Protein AF-R4Z439-F1 (afdb_monomer)

Mean predicted aligned error: 17.17 Å

InterPro domains:
  IPR032466 Metal-dependent hydrolase [SSF51556] (6-107)

Nearest PDB structures (foldseek):
  2vhl-as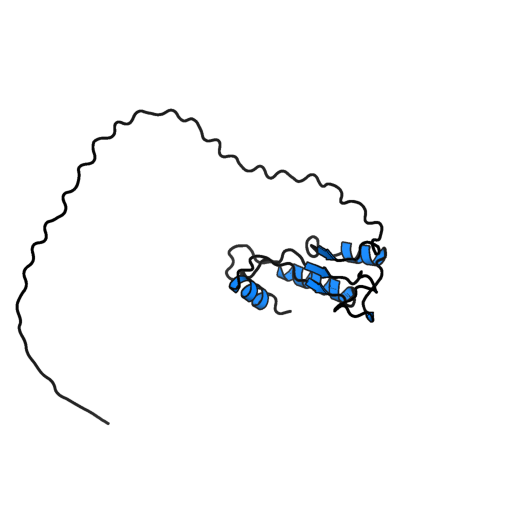sembly2_B  TM=8.554E-01  e=1.183E-04  Bacillus subtilis
  6jku-assembly1_D  TM=8.836E-01  e=4.551E-04  Pasteurella multocida

Foldseek 3Di:
DPPLVVLQVCVVVVQQADAAEDEFDALVVVLVVLQVLVVVQDDDPPPPSRGHHHQAHEYHDLQEDPVPQVPHDPVRRDQDDPVNVVSVVPHDVRSHDYYHHDPVSDDPDDPPDCPPPPPPPPPPPPPDPDDDDDDDDDDDDDDDDDDDDDDDDDDDDDDDDDDDDDD

Secondary structure (DSSP, 8-state):
--HHHHHHHHHHTT--EE--EEESS-HHHHHHHHHHHHHT----TT-TT---EE--EEEE-SS--GGG-TTS-GGG-----HHHHHHHHTSPTTTEEEEE--TTS---PPPPP----------------PPPPP--------PPPPPP-------------------

Sequence (167 aa):
MAWAPWRRWLAANGVTSVAPTFITGPLDKMLAQVEDAHRHAGASPGSAQAGARLLGAHLEGPFISPDRLGAHRAQWRRDPDSKHLVALAGVTPGALGIVTLAPRQRPAWPPPTRTRRARHRRGGRRRGEQGRPDREHPPVRRRRRPRAGGRHPHRGDGGGRTDQRRV

Solvent-accessible surface area (backbone atoms only — not comparable to full-atom values): 10982 Å² total; per-residue (Å²): 130,71,57,67,65,52,24,35,53,38,34,77,71,71,34,66,61,45,54,61,74,45,65,36,41,58,64,72,58,52,53,53,50,26,51,53,51,38,72,66,39,79,67,64,90,87,44,97,81,66,28,29,41,56,65,20,22,25,33,44,36,31,26,50,46,84,95,65,43,84,91,44,49,71,92,34,46,40,80,60,49,72,66,56,50,51,58,66,67,66,52,63,91,63,14,69,64,47,75,48,55,33,81,89,53,57,62,94,70,77,77,79,77,81,73,73,74,76,75,78,76,74,82,73,77,77,79,74,90,70,80,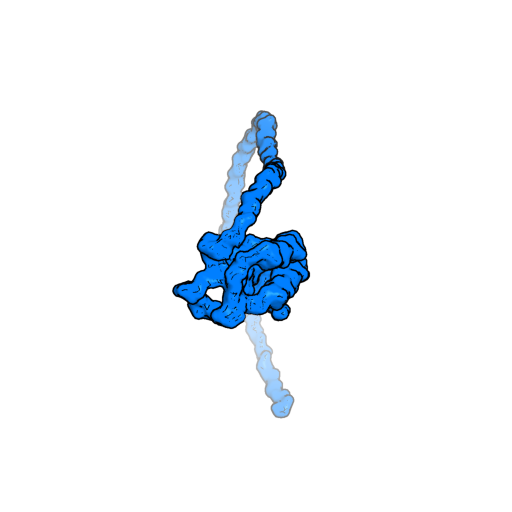85,75,92,72,87,76,81,79,84,78,80,80,78,79,83,80,91,79,88,80,85,89,83,91,86,83,87,82,83,83,88,84,84,81,80,132

Radius of gyration: 33.84 Å; Cα contacts (8 Å, |Δi|>4): 173; chains: 1; bounding box: 62×66×96 Å

Organism: NCBI:txid1229780

Structure (mmCIF, N/CA/C/O backbone):
data_AF-R4Z439-F1
#
_entry.id   AF-R4Z439-F1
#
loop_
_atom_site.group_PDB
_atom_site.id
_atom_site.type_symbol
_atom_site.label_atom_id
_atom_site.label_alt_id
_atom_site.label_comp_id
_atom_site.label_asym_id
_atom_site.label_entity_id
_atom_site.label_seq_id
_atom_site.pdbx_PDB_ins_code
_atom_site.Cartn_x
_atom_site.Cartn_y
_atom_site.Cartn_z
_atom_site.occupancy
_atom_site.B_iso_or_equiv
_atom_site.auth_seq_id
_atom_site.auth_comp_id
_atom_site.auth_asym_id
_atom_site.auth_atom_id
_atom_site.pdbx_PDB_model_num
ATOM 1 N N . MET A 1 1 ? 2.182 -12.628 -9.360 1.00 70.56 1 MET A N 1
ATOM 2 C CA . MET A 1 1 ? 1.699 -11.764 -10.469 1.00 70.56 1 MET A CA 1
ATOM 3 C C . MET A 1 1 ? 2.738 -11.770 -11.589 1.00 70.56 1 MET A C 1
ATOM 5 O O . MET A 1 1 ? 3.910 -11.947 -11.287 1.00 70.56 1 MET A O 1
ATOM 9 N N . ALA A 1 2 ? 2.365 -11.582 -12.860 1.00 87.94 2 ALA A N 1
ATOM 10 C CA . ALA A 1 2 ? 3.335 -11.498 -13.962 1.00 87.94 2 ALA A CA 1
ATOM 11 C C . ALA A 1 2 ? 3.953 -10.084 -14.064 1.00 87.94 2 ALA A C 1
ATOM 13 O O . ALA A 1 2 ? 3.594 -9.288 -14.933 1.00 87.94 2 ALA A O 1
ATOM 14 N N . TRP A 1 3 ? 4.878 -9.760 -13.153 1.00 90.69 3 TRP A N 1
ATOM 15 C CA . TRP A 1 3 ? 5.439 -8.409 -13.003 1.00 90.69 3 TRP A CA 1
ATOM 16 C C . TRP A 1 3 ? 6.122 -7.863 -14.259 1.00 90.69 3 TRP A C 1
ATOM 18 O O . TRP A 1 3 ? 5.861 -6.728 -14.649 1.00 90.69 3 TRP A O 1
ATOM 28 N N . ALA A 1 4 ? 6.992 -8.644 -14.906 1.00 89.38 4 ALA A N 1
ATOM 29 C CA . ALA A 1 4 ? 7.777 -8.145 -16.036 1.00 89.38 4 ALA A CA 1
ATOM 30 C C . ALA A 1 4 ? 6.921 -7.828 -17.288 1.00 89.38 4 ALA A C 1
ATOM 32 O O . ALA A 1 4 ? 7.093 -6.737 -17.835 1.00 89.38 4 ALA A O 1
ATOM 33 N N . PRO A 1 5 ? 5.966 -8.681 -17.727 1.00 91.62 5 PRO A N 1
ATOM 34 C CA . PRO A 1 5 ? 5.013 -8.315 -18.779 1.00 91.62 5 PRO A CA 1
ATOM 35 C C . PRO A 1 5 ? 4.187 -7.064 -18.449 1.00 91.62 5 PRO A C 1
ATOM 37 O O . PRO A 1 5 ? 4.125 -6.153 -19.271 1.00 91.62 5 PRO A O 1
ATOM 40 N N . TRP A 1 6 ? 3.625 -6.972 -17.237 1.00 93.81 6 TRP A N 1
ATOM 41 C CA . TRP A 1 6 ? 2.814 -5.822 -16.813 1.00 93.81 6 TRP A CA 1
ATOM 42 C C . TRP A 1 6 ? 3.617 -4.512 -16.798 1.00 93.81 6 TRP A C 1
ATOM 44 O O . TRP A 1 6 ? 3.185 -3.508 -17.363 1.00 93.81 6 TRP A O 1
ATOM 54 N N . ARG A 1 7 ? 4.837 -4.529 -16.243 1.00 93.00 7 ARG A N 1
ATOM 55 C CA . ARG A 1 7 ? 5.748 -3.371 -16.247 1.00 93.00 7 ARG A CA 1
ATOM 56 C C . ARG A 1 7 ? 6.128 -2.939 -17.667 1.00 93.00 7 ARG A C 1
ATOM 58 O O . ARG A 1 7 ? 6.223 -1.739 -17.920 1.00 93.00 7 ARG A O 1
ATOM 65 N N . ARG A 1 8 ? 6.351 -3.877 -18.598 1.00 91.75 8 ARG A N 1
ATOM 66 C CA . ARG A 1 8 ? 6.621 -3.549 -20.012 1.00 91.75 8 ARG A CA 1
ATOM 67 C C . ARG A 1 8 ? 5.403 -2.937 -20.700 1.00 91.75 8 ARG A C 1
ATOM 69 O O . ARG A 1 8 ? 5.562 -1.941 -21.394 1.00 91.75 8 ARG A O 1
ATOM 76 N N . TRP A 1 9 ? 4.207 -3.478 -20.467 1.00 94.50 9 TRP A N 1
ATOM 77 C CA . TRP A 1 9 ? 2.962 -2.913 -20.996 1.00 94.50 9 TRP A CA 1
ATOM 78 C C . TRP A 1 9 ? 2.739 -1.476 -20.504 1.00 94.50 9 TRP A C 1
ATOM 80 O O . TRP A 1 9 ? 2.465 -0.593 -21.312 1.00 94.50 9 TRP A O 1
ATOM 90 N N . LEU A 1 10 ? 2.957 -1.207 -19.213 1.00 94.81 10 LEU A N 1
ATOM 91 C CA . LEU A 1 10 ? 2.903 0.150 -18.659 1.00 94.81 10 LEU A CA 1
ATOM 92 C C . LEU A 1 10 ? 3.874 1.109 -19.368 1.00 94.81 10 LEU A C 1
ATOM 94 O O . LEU A 1 10 ? 3.463 2.182 -19.804 1.00 94.81 10 LEU A O 1
ATOM 98 N N . ALA A 1 11 ? 5.137 0.707 -19.542 1.00 93.44 11 ALA A N 1
ATOM 99 C CA . ALA A 1 11 ? 6.136 1.526 -20.234 1.00 93.44 11 ALA A CA 1
ATOM 100 C C . ALA A 1 11 ? 5.779 1.780 -21.710 1.00 93.44 11 ALA A C 1
ATOM 102 O O . ALA A 1 11 ? 5.940 2.900 -22.189 1.00 93.44 11 ALA A O 1
ATOM 103 N N . ALA A 1 12 ? 5.237 0.776 -22.410 1.00 94.06 12 ALA A N 1
ATOM 104 C CA . ALA A 1 12 ? 4.752 0.914 -23.785 1.00 94.06 12 ALA A CA 1
ATOM 105 C C . ALA A 1 12 ? 3.570 1.898 -23.916 1.00 94.06 12 ALA A C 1
ATOM 107 O O . ALA A 1 12 ? 3.370 2.467 -24.983 1.00 94.06 12 ALA A O 1
ATOM 108 N N . ASN A 1 13 ? 2.834 2.143 -22.827 1.00 96.25 13 ASN A N 1
ATOM 109 C CA . ASN A 1 13 ? 1.759 3.136 -22.733 1.00 96.25 13 ASN A CA 1
ATOM 110 C C . ASN A 1 13 ? 2.218 4.445 -22.045 1.00 96.25 13 ASN A C 1
ATOM 112 O O . ASN A 1 13 ? 1.406 5.190 -21.503 1.00 96.25 13 ASN A O 1
ATOM 116 N N . GLY A 1 14 ? 3.527 4.731 -22.025 1.00 94.31 14 GLY A N 1
ATOM 117 C CA . GLY A 1 14 ? 4.093 5.986 -21.510 1.00 94.31 14 GLY A CA 1
ATOM 118 C C . GLY A 1 14 ? 4.239 6.082 -19.985 1.00 94.31 14 GLY A C 1
ATOM 119 O O . GLY A 1 14 ? 4.765 7.077 -19.481 1.00 94.31 14 GLY A O 1
ATOM 120 N N . VAL A 1 15 ? 3.840 5.059 -19.222 1.00 94.94 15 VAL A N 1
ATOM 121 C CA . VAL A 1 15 ? 3.980 5.049 -17.758 1.00 94.94 15 VAL A CA 1
ATOM 122 C C . VAL A 1 15 ? 5.422 4.708 -17.378 1.00 94.94 15 VAL A C 1
ATOM 124 O O . VAL A 1 15 ? 5.854 3.558 -17.426 1.00 94.94 15 VAL A O 1
ATOM 127 N N . THR A 1 16 ? 6.185 5.719 -16.965 1.00 92.00 16 THR A N 1
ATOM 128 C CA . THR A 1 16 ? 7.606 5.562 -16.603 1.00 92.00 16 THR A CA 1
ATOM 129 C C . THR A 1 16 ? 7.817 4.962 -15.209 1.00 92.00 16 THR A C 1
ATOM 131 O O . THR A 1 16 ? 8.843 4.329 -14.947 1.00 92.00 16 THR A O 1
ATOM 134 N N . SER A 1 17 ? 6.866 5.164 -14.293 1.00 93.00 17 SER A N 1
ATOM 135 C CA . SER A 1 17 ? 6.905 4.696 -12.903 1.00 93.00 17 SER A CA 1
ATOM 136 C C . SER A 1 17 ? 5.492 4.438 -12.375 1.00 93.00 17 SER A C 1
ATOM 138 O O . SER A 1 17 ? 4.558 5.129 -12.768 1.00 93.00 17 SER A O 1
ATOM 140 N N . VAL A 1 18 ? 5.340 3.472 -11.470 1.00 95.19 18 VAL A N 1
ATOM 141 C CA . VAL A 1 18 ? 4.058 3.068 -10.879 1.00 95.19 18 VAL A CA 1
ATOM 142 C C . VAL A 1 18 ? 4.237 2.653 -9.415 1.00 95.19 18 VAL A C 1
ATOM 144 O O . VAL A 1 18 ? 5.266 2.086 -9.042 1.00 95.19 18 VAL A O 1
ATOM 147 N N . ALA A 1 19 ? 3.218 2.899 -8.594 1.00 96.94 19 ALA A N 1
ATOM 148 C CA . ALA A 1 19 ? 3.044 2.237 -7.305 1.00 96.94 19 ALA A CA 1
ATOM 149 C C . ALA A 1 19 ? 1.902 1.211 -7.449 1.00 96.94 19 ALA A C 1
ATOM 151 O O . ALA A 1 19 ? 0.749 1.627 -7.594 1.00 96.94 19 ALA A O 1
ATOM 152 N N . PRO A 1 20 ? 2.176 -0.111 -7.500 1.00 97.12 20 PRO A N 1
ATOM 153 C CA . PRO A 1 20 ? 1.113 -1.110 -7.592 1.00 97.12 20 PRO A CA 1
ATOM 154 C C . PRO A 1 20 ? 0.190 -0.980 -6.379 1.00 97.12 20 PRO A C 1
ATOM 156 O O . PRO A 1 20 ? 0.663 -0.953 -5.243 1.00 97.12 20 PRO A O 1
ATOM 159 N N . THR A 1 21 ? -1.112 -0.853 -6.634 1.00 97.69 21 THR A N 1
ATOM 160 C CA . THR A 1 21 ? -2.125 -0.653 -5.592 1.00 97.69 21 THR A CA 1
ATOM 161 C C . THR A 1 21 ? -2.783 -1.980 -5.239 1.00 97.69 21 THR A C 1
ATOM 163 O O . THR A 1 21 ? -3.298 -2.668 -6.122 1.00 97.69 21 THR A O 1
ATOM 166 N N . PHE A 1 22 ? -2.787 -2.325 -3.953 1.00 97.44 22 PHE A N 1
ATOM 167 C CA . PHE A 1 22 ? -3.500 -3.477 -3.412 1.00 97.44 22 PHE A CA 1
ATOM 168 C C . PHE A 1 22 ? -4.660 -2.988 -2.545 1.00 97.44 22 PHE A C 1
ATOM 170 O O . PHE A 1 22 ? -4.457 -2.319 -1.531 1.00 97.44 22 PHE A O 1
ATOM 177 N N . ILE A 1 23 ? -5.880 -3.306 -2.973 1.00 97.00 23 ILE A N 1
ATOM 178 C CA . ILE A 1 23 ? -7.112 -2.929 -2.275 1.00 97.00 23 ILE A CA 1
ATOM 179 C C . ILE A 1 23 ? -7.411 -3.875 -1.102 1.00 97.00 23 ILE A C 1
ATOM 181 O O . ILE A 1 23 ? -6.958 -5.018 -1.084 1.00 97.00 23 ILE A O 1
ATOM 185 N N . THR A 1 24 ? -8.225 -3.397 -0.156 1.00 97.12 24 THR A N 1
ATOM 186 C CA . THR A 1 24 ? -8.749 -4.126 1.017 1.00 97.12 24 THR A CA 1
ATOM 187 C C . THR A 1 24 ? -8.971 -5.633 0.800 1.00 97.12 24 THR A C 1
ATOM 189 O O . THR A 1 24 ? -9.871 -6.060 0.071 1.00 97.12 24 THR A O 1
ATOM 192 N N . GLY A 1 25 ? -8.191 -6.429 1.532 1.00 96.62 25 GLY A N 1
ATOM 193 C CA . GLY A 1 25 ? -8.257 -7.884 1.644 1.00 96.62 25 GLY A CA 1
ATOM 194 C C . GLY A 1 25 ? -7.677 -8.342 2.993 1.00 96.62 25 GLY A C 1
ATOM 195 O O . GLY A 1 25 ? -7.466 -7.509 3.878 1.00 96.62 25 GLY A O 1
ATOM 196 N N . PRO A 1 26 ? -7.405 -9.644 3.186 1.00 96.56 26 PRO A N 1
ATOM 197 C CA . PRO A 1 26 ? -6.666 -10.127 4.352 1.00 96.56 26 PRO A CA 1
ATOM 198 C C . PRO A 1 26 ? -5.293 -9.444 4.452 1.00 96.56 26 PRO A C 1
ATOM 200 O O . PRO A 1 26 ? -4.538 -9.422 3.476 1.00 96.56 26 PRO A O 1
ATOM 203 N N . LEU A 1 27 ? -4.974 -8.861 5.613 1.00 94.81 27 LEU A N 1
ATOM 204 C CA . LEU A 1 27 ? -3.789 -8.008 5.768 1.00 94.81 27 LEU A CA 1
ATOM 205 C C . LEU A 1 27 ? -2.480 -8.767 5.503 1.00 94.81 27 LEU A C 1
ATOM 207 O O . LEU A 1 27 ? -1.584 -8.224 4.868 1.00 94.81 27 LEU A O 1
ATOM 211 N N . ASP A 1 28 ? -2.385 -10.032 5.914 1.00 96.19 28 ASP A N 1
ATOM 212 C CA . ASP A 1 28 ? -1.242 -10.910 5.630 1.00 96.19 28 ASP A CA 1
ATOM 213 C C . ASP A 1 28 ? -0.978 -11.041 4.119 1.00 96.19 28 ASP A C 1
ATOM 215 O O . ASP A 1 28 ? 0.166 -10.972 3.669 1.00 96.19 28 ASP A O 1
ATOM 219 N N . LYS A 1 29 ? -2.045 -11.163 3.318 1.00 97.31 29 LYS A N 1
ATOM 220 C CA . LYS A 1 29 ? -1.962 -11.243 1.857 1.00 97.31 29 LYS A CA 1
ATOM 221 C C . LYS A 1 29 ? -1.574 -9.901 1.244 1.00 97.31 29 LYS A C 1
ATOM 223 O O . LYS A 1 29 ? -0.751 -9.886 0.334 1.00 97.31 29 LYS A O 1
ATOM 228 N N . MET A 1 30 ? -2.098 -8.791 1.768 1.00 97.38 30 MET A N 1
ATOM 229 C CA . MET A 1 30 ? -1.718 -7.441 1.332 1.00 97.38 30 MET A CA 1
ATOM 230 C C . MET A 1 30 ? -0.228 -7.164 1.598 1.00 97.38 30 MET A C 1
ATOM 232 O O . MET A 1 30 ? 0.472 -6.679 0.714 1.00 97.38 30 MET A O 1
ATOM 236 N N . LEU A 1 31 ? 0.293 -7.541 2.770 1.00 97.38 31 LEU A N 1
ATOM 237 C CA . LEU A 1 31 ? 1.718 -7.403 3.100 1.00 97.38 31 LEU A CA 1
ATOM 238 C C . LEU A 1 31 ? 2.599 -8.325 2.236 1.00 97.38 31 LEU A C 1
ATOM 240 O O . LEU A 1 31 ? 3.615 -7.886 1.703 1.00 97.38 31 LEU A O 1
ATOM 244 N N . ALA A 1 32 ? 2.180 -9.571 1.991 1.00 97.94 32 ALA A N 1
ATOM 245 C CA . ALA A 1 32 ? 2.893 -10.470 1.079 1.00 97.94 32 ALA A CA 1
ATOM 246 C C . ALA A 1 32 ? 2.949 -9.935 -0.370 1.00 97.94 32 ALA A C 1
ATOM 248 O O . ALA A 1 32 ? 3.955 -10.107 -1.059 1.00 97.94 32 ALA A O 1
ATOM 249 N N . GLN A 1 33 ? 1.894 -9.253 -0.830 1.00 97.50 33 GLN A N 1
ATOM 250 C CA . GLN A 1 33 ? 1.859 -8.572 -2.129 1.00 97.50 33 GLN A CA 1
ATOM 251 C C . GLN A 1 33 ? 2.807 -7.359 -2.186 1.00 97.50 33 GLN A C 1
ATOM 253 O O . GLN A 1 33 ? 3.458 -7.143 -3.210 1.00 97.50 33 GLN A O 1
ATOM 258 N N . VAL A 1 34 ? 2.930 -6.602 -1.088 1.00 97.56 34 VAL A N 1
ATOM 259 C CA . VAL A 1 34 ? 3.901 -5.501 -0.930 1.00 97.56 34 VAL A CA 1
ATOM 260 C C . VAL A 1 34 ? 5.342 -6.017 -1.050 1.00 97.56 34 VAL A C 1
ATOM 262 O O . VAL A 1 34 ? 6.124 -5.470 -1.831 1.00 97.56 34 VAL A O 1
ATOM 265 N N . GLU A 1 35 ? 5.682 -7.113 -0.367 1.00 97.19 35 GLU A N 1
ATOM 266 C CA . GLU A 1 35 ? 7.008 -7.744 -0.471 1.00 97.19 35 GLU A CA 1
ATOM 267 C C . GLU A 1 35 ? 7.279 -8.348 -1.859 1.00 97.19 35 GLU A C 1
ATOM 269 O O . GLU A 1 35 ? 8.394 -8.270 -2.379 1.00 97.19 35 GLU A O 1
ATOM 274 N N . ASP A 1 36 ? 6.267 -8.940 -2.505 1.00 95.94 36 ASP A N 1
ATOM 275 C CA . ASP A 1 36 ? 6.388 -9.435 -3.882 1.00 95.94 36 ASP A CA 1
ATOM 276 C C . ASP A 1 36 ? 6.653 -8.295 -4.874 1.00 95.94 36 ASP A C 1
ATOM 278 O O . ASP A 1 36 ? 7.532 -8.421 -5.727 1.00 95.94 36 ASP A O 1
ATOM 282 N N . ALA A 1 37 ? 5.979 -7.151 -4.720 1.00 94.62 37 ALA A N 1
ATOM 283 C CA . ALA A 1 37 ? 6.255 -5.955 -5.513 1.00 94.62 37 ALA A CA 1
ATOM 284 C C . ALA A 1 37 ? 7.688 -5.442 -5.295 1.00 94.62 37 ALA A C 1
ATOM 286 O O . ALA A 1 37 ? 8.380 -5.124 -6.264 1.00 94.62 37 ALA A O 1
ATOM 287 N N . HIS A 1 38 ? 8.161 -5.399 -4.044 1.00 94.69 38 HIS A N 1
ATOM 288 C CA . HIS A 1 38 ? 9.511 -4.936 -3.719 1.00 94.69 38 HIS A CA 1
ATOM 289 C C . HIS A 1 38 ? 10.599 -5.826 -4.333 1.00 94.69 38 HIS A C 1
ATOM 291 O O . HIS A 1 38 ? 11.496 -5.317 -5.007 1.00 94.69 38 HIS A O 1
ATOM 297 N N . ARG A 1 39 ? 10.480 -7.157 -4.209 1.00 92.88 39 ARG A N 1
ATOM 298 C CA . ARG A 1 39 ? 11.417 -8.112 -4.836 1.00 92.88 39 ARG A CA 1
ATOM 299 C C . ARG A 1 39 ? 11.519 -7.935 -6.358 1.00 92.88 39 ARG A C 1
ATOM 301 O O . ARG A 1 39 ? 12.584 -8.151 -6.927 1.00 92.88 39 ARG A O 1
ATOM 308 N N . HIS A 1 40 ? 10.452 -7.474 -7.014 1.00 90.69 40 HIS A 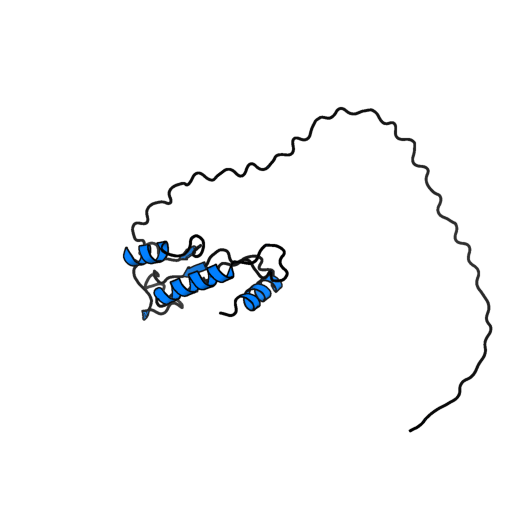N 1
ATOM 309 C CA . HIS A 1 40 ? 10.419 -7.210 -8.458 1.00 90.69 40 HIS A CA 1
ATOM 310 C C . HIS A 1 40 ? 10.714 -5.748 -8.851 1.00 90.69 40 HIS A C 1
ATOM 312 O O . HIS A 1 40 ? 10.647 -5.411 -10.039 1.00 90.69 40 HIS A O 1
ATOM 318 N N . ALA A 1 41 ? 11.068 -4.875 -7.899 1.00 86.44 41 ALA A N 1
ATOM 319 C CA . ALA A 1 41 ? 11.512 -3.506 -8.176 1.00 86.44 41 ALA A CA 1
ATOM 320 C C . ALA A 1 41 ? 12.940 -3.455 -8.756 1.00 86.44 41 ALA A C 1
ATOM 322 O O . ALA A 1 41 ? 13.299 -2.488 -9.434 1.00 86.44 41 ALA A O 1
ATOM 323 N N . GLY A 1 42 ? 13.734 -4.510 -8.538 1.00 69.38 42 GLY A N 1
ATOM 324 C CA . GLY A 1 42 ? 15.103 -4.655 -9.027 1.00 69.38 42 GLY A CA 1
ATOM 325 C C . GLY A 1 42 ? 15.207 -4.770 -10.551 1.00 69.38 42 GLY A C 1
ATOM 326 O O . GLY A 1 42 ? 15.203 -5.863 -11.108 1.00 69.38 42 GLY A O 1
ATOM 327 N N . ALA A 1 43 ? 15.351 -3.634 -11.229 1.00 58.16 43 ALA A N 1
ATOM 328 C CA . ALA A 1 43 ? 15.954 -3.548 -12.556 1.00 58.16 43 ALA A CA 1
ATOM 329 C C . ALA A 1 43 ? 16.722 -2.225 -12.657 1.00 58.16 43 ALA A C 1
ATOM 331 O O . ALA A 1 43 ? 16.128 -1.152 -12.513 1.00 58.16 43 ALA A O 1
ATOM 332 N N . SER A 1 44 ? 18.034 -2.286 -12.895 1.00 52.66 44 SER A N 1
ATOM 333 C CA . SER A 1 44 ? 18.852 -1.080 -13.049 1.00 52.66 44 SER A CA 1
ATOM 334 C C . SER A 1 44 ? 18.365 -0.239 -14.239 1.00 52.66 44 SER A C 1
ATOM 336 O O . SER A 1 44 ? 18.043 -0.813 -15.291 1.00 52.66 44 SER A O 1
ATOM 338 N N . PRO A 1 45 ? 18.330 1.104 -14.117 1.00 50.56 45 PRO A N 1
ATOM 339 C CA . PRO A 1 45 ? 18.049 1.988 -15.245 1.00 50.56 45 PRO A CA 1
ATOM 340 C C . PRO A 1 45 ? 18.986 1.675 -16.419 1.00 50.56 45 PRO A C 1
ATOM 342 O O . PRO A 1 45 ? 20.199 1.627 -16.234 1.00 50.56 45 PRO A O 1
ATOM 345 N N . GLY A 1 46 ? 18.427 1.448 -17.610 1.00 52.28 46 GLY A N 1
ATOM 346 C CA . GLY A 1 46 ? 19.192 1.108 -18.818 1.00 52.28 46 GLY A CA 1
ATOM 347 C C . GLY A 1 46 ? 19.346 -0.390 -19.117 1.00 52.28 46 GLY A C 1
ATOM 348 O O . GLY A 1 46 ? 19.870 -0.730 -20.171 1.00 52.28 46 GLY A O 1
ATOM 349 N N . SER A 1 47 ? 18.858 -1.295 -18.260 1.00 58.69 47 SER A N 1
ATOM 350 C CA . SER A 1 47 ? 18.720 -2.713 -18.638 1.00 58.69 47 SER A CA 1
ATOM 351 C C . SER A 1 47 ? 17.620 -2.908 -19.694 1.00 58.69 47 SER A C 1
ATOM 353 O O . SER A 1 47 ? 16.580 -2.252 -19.641 1.00 58.69 47 SER A O 1
ATOM 355 N N . ALA A 1 48 ? 17.794 -3.849 -20.630 1.00 48.97 48 ALA A N 1
ATOM 356 C CA . ALA A 1 48 ? 16.778 -4.166 -21.649 1.00 48.97 48 ALA A CA 1
ATOM 357 C C . ALA A 1 48 ? 15.466 -4.737 -21.055 1.00 48.97 48 ALA A C 1
ATOM 359 O O . ALA A 1 48 ? 14.443 -4.817 -21.731 1.00 48.97 48 ALA A O 1
ATOM 360 N N . GLN A 1 49 ? 15.465 -5.089 -19.764 1.00 54.91 49 GLN A N 1
ATOM 361 C CA . GLN A 1 49 ? 14.285 -5.452 -18.975 1.00 54.91 49 GLN A CA 1
ATOM 362 C C . GLN A 1 49 ? 13.497 -4.233 -18.433 1.00 54.91 49 GLN A C 1
ATOM 364 O O . GLN A 1 49 ? 12.569 -4.420 -17.641 1.00 54.91 49 GLN A O 1
ATOM 369 N N . ALA A 1 50 ? 13.833 -2.998 -18.830 1.00 71.00 50 ALA A N 1
ATOM 370 C CA . ALA A 1 50 ? 13.228 -1.754 -18.342 1.00 71.00 50 ALA A CA 1
ATOM 371 C C . ALA A 1 50 ? 11.757 -1.543 -18.767 1.00 71.00 50 ALA A C 1
ATOM 373 O O . ALA A 1 50 ? 11.428 -0.688 -19.58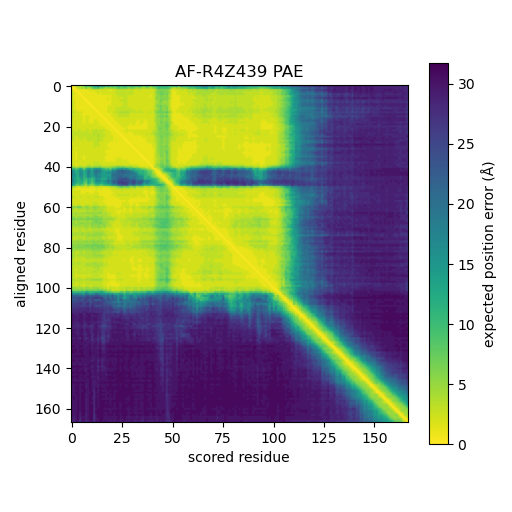4 1.00 71.00 50 ALA A O 1
ATOM 374 N N . GLY A 1 51 ? 10.844 -2.281 -18.134 1.00 87.75 51 GLY A N 1
ATOM 375 C CA . GLY A 1 51 ? 9.472 -1.815 -17.930 1.00 87.75 51 GLY A CA 1
ATOM 376 C C . GLY A 1 51 ? 9.393 -0.735 -16.842 1.00 87.75 51 GLY A C 1
ATOM 377 O O . GLY A 1 51 ? 10.386 -0.461 -16.159 1.00 87.75 51 GLY A O 1
ATOM 378 N N . ALA A 1 52 ? 8.196 -0.179 -16.630 1.00 91.62 52 ALA A N 1
ATOM 379 C CA . ALA A 1 52 ? 7.909 0.866 -15.647 1.00 91.62 52 ALA A CA 1
ATOM 380 C C . ALA A 1 52 ? 8.570 0.582 -14.287 1.00 91.62 52 ALA A C 1
ATOM 382 O O . ALA A 1 52 ? 8.563 -0.556 -13.798 1.00 91.62 52 ALA A O 1
ATOM 383 N N . ARG A 1 53 ? 9.162 1.612 -13.674 1.00 91.69 53 ARG A N 1
ATOM 384 C CA . ARG A 1 53 ? 9.789 1.498 -12.349 1.00 91.69 53 ARG A CA 1
ATOM 385 C C . ARG A 1 53 ? 8.727 1.269 -11.279 1.00 91.69 53 ARG A C 1
ATOM 387 O O . ARG A 1 53 ? 7.712 1.958 -11.280 1.00 91.69 53 ARG A O 1
ATOM 394 N N . LEU A 1 54 ? 8.990 0.376 -10.329 1.00 92.44 54 LEU A N 1
ATOM 395 C CA . LEU A 1 54 ? 8.170 0.271 -9.123 1.00 92.44 54 LEU A CA 1
ATOM 396 C C . LEU A 1 54 ? 8.686 1.284 -8.089 1.00 92.44 54 LEU A C 1
ATOM 398 O O . LEU A 1 54 ? 9.892 1.365 -7.860 1.00 92.44 54 LEU A O 1
ATOM 402 N N . LEU A 1 55 ? 7.788 2.076 -7.501 1.00 93.06 55 LEU A N 1
ATOM 403 C CA . LEU A 1 55 ? 8.114 3.127 -6.519 1.00 93.06 55 LEU A CA 1
ATOM 404 C C . LEU A 1 55 ? 7.942 2.673 -5.055 1.00 93.06 55 LEU A C 1
ATOM 406 O O . LEU A 1 55 ? 7.947 3.506 -4.152 1.00 93.06 55 LEU A O 1
ATOM 410 N N . GLY A 1 56 ? 7.754 1.371 -4.837 1.00 94.44 56 GLY A N 1
ATOM 411 C CA . GLY A 1 56 ? 7.043 0.843 -3.672 1.00 94.44 56 GLY A CA 1
ATOM 412 C C . GLY A 1 56 ? 5.544 0.710 -3.968 1.00 94.44 56 GLY A C 1
ATOM 413 O O . GLY A 1 56 ? 5.033 1.275 -4.934 1.00 94.44 56 GLY A O 1
ATOM 414 N N . ALA A 1 57 ? 4.845 -0.088 -3.173 1.00 97.69 57 ALA A N 1
ATOM 415 C CA . ALA A 1 57 ? 3.424 -0.373 -3.299 1.00 97.69 57 ALA A CA 1
ATOM 416 C C . ALA A 1 57 ? 2.543 0.683 -2.607 1.00 97.69 57 ALA A C 1
ATOM 418 O O . ALA A 1 57 ? 2.990 1.434 -1.734 1.00 97.69 57 ALA A O 1
ATOM 419 N N . HIS A 1 58 ? 1.269 0.698 -2.987 1.00 98.25 58 HIS A N 1
ATOM 420 C CA . HIS A 1 58 ? 0.197 1.440 -2.336 1.00 98.25 58 HIS A CA 1
ATOM 421 C C . HIS A 1 58 ? -0.790 0.442 -1.715 1.00 98.25 58 HIS A C 1
ATOM 423 O O . HIS A 1 58 ? -1.246 -0.475 -2.396 1.00 98.25 58 HIS A O 1
ATOM 429 N N . LEU A 1 59 ? -1.128 0.612 -0.436 1.00 97.25 59 LEU A N 1
ATOM 430 C CA . LEU A 1 59 ? -2.235 -0.113 0.194 1.00 97.25 59 LEU A CA 1
ATOM 431 C C . LEU A 1 59 ? -3.468 0.784 0.275 1.00 97.25 59 LEU A C 1
ATOM 433 O O . LEU A 1 59 ? -3.421 1.843 0.899 1.00 97.25 59 LEU A O 1
ATOM 437 N N . GLU A 1 60 ? -4.566 0.344 -0.334 1.00 97.06 60 GLU A N 1
ATOM 438 C CA . GLU A 1 60 ? -5.851 1.040 -0.306 1.00 97.06 60 GLU A CA 1
ATOM 439 C C . GLU A 1 60 ? -6.812 0.310 0.642 1.00 97.06 60 GLU A C 1
ATOM 441 O O . GLU A 1 60 ? -7.515 -0.641 0.277 1.00 97.06 60 GLU A O 1
ATOM 446 N N . GLY A 1 61 ? -6.768 0.726 1.909 1.00 94.06 61 GLY A N 1
ATOM 447 C CA . GLY A 1 61 ? -7.320 -0.008 3.042 1.00 94.06 61 GLY A CA 1
ATOM 448 C C . GLY A 1 61 ? -6.312 -0.978 3.685 1.00 94.06 61 GLY A C 1
ATOM 449 O O . GLY A 1 61 ? -5.112 -0.871 3.429 1.00 94.06 61 GLY A O 1
ATOM 450 N N . PRO A 1 62 ? -6.754 -1.903 4.565 1.00 94.75 62 PRO A N 1
ATOM 451 C CA . PRO A 1 62 ? -8.147 -2.226 4.916 1.00 94.75 62 PRO A CA 1
ATOM 452 C C . PRO A 1 62 ? -8.847 -1.202 5.832 1.00 94.75 62 PRO A C 1
ATOM 454 O O . PRO A 1 62 ? -10.005 -1.391 6.203 1.00 94.75 62 PRO A O 1
ATOM 457 N N . PHE A 1 63 ? -8.159 -0.117 6.192 1.00 95.00 63 PHE A N 1
ATOM 458 C CA . PHE A 1 63 ? -8.575 0.904 7.160 1.00 95.00 63 PHE A CA 1
ATOM 459 C C . PHE A 1 63 ? -9.503 1.982 6.566 1.00 95.00 63 PHE A C 1
ATOM 461 O O . PHE A 1 63 ? -9.226 3.181 6.647 1.00 95.00 63 PHE A O 1
ATOM 468 N N . ILE A 1 64 ? -10.583 1.545 5.913 1.00 94.25 64 ILE A N 1
ATOM 469 C CA . ILE A 1 64 ? -11.561 2.400 5.221 1.00 94.25 64 ILE A CA 1
ATOM 470 C C . ILE A 1 64 ? -12.840 2.566 6.065 1.00 94.25 64 ILE A C 1
ATOM 472 O O . ILE A 1 64 ? -13.266 1.650 6.779 1.00 94.25 64 ILE A O 1
ATOM 476 N N . SER A 1 65 ? -13.476 3.739 5.957 1.00 93.69 65 SER A N 1
ATOM 477 C CA . SER A 1 65 ? -14.729 4.057 6.660 1.00 93.69 65 SER A CA 1
ATOM 478 C C . SER A 1 65 ? -15.838 3.088 6.234 1.00 93.69 65 SER A C 1
ATOM 480 O O . SER A 1 65 ? -15.974 2.842 5.032 1.00 93.69 65 SER A O 1
ATOM 482 N N . PRO A 1 66 ? -16.667 2.576 7.163 1.00 92.62 66 PRO A N 1
ATOM 483 C CA . PRO A 1 66 ? -17.738 1.640 6.816 1.00 92.62 66 PRO A CA 1
ATOM 484 C C . PRO A 1 66 ? -18.766 2.294 5.876 1.00 92.62 66 PRO A C 1
ATOM 486 O O . PRO A 1 66 ? -19.264 1.658 4.955 1.00 92.62 66 PRO A O 1
ATOM 489 N N . ASP A 1 67 ? -18.978 3.602 6.019 1.00 93.38 67 ASP A N 1
ATOM 490 C CA . ASP A 1 67 ? -19.918 4.402 5.218 1.00 93.38 67 ASP A CA 1
ATOM 491 C C . ASP A 1 67 ? -19.369 4.781 3.828 1.00 93.38 67 ASP A C 1
ATOM 493 O O . ASP A 1 67 ? -20.032 5.472 3.056 1.00 93.38 67 ASP A O 1
ATOM 497 N N . ARG A 1 68 ? -18.120 4.403 3.514 1.00 92.06 68 ARG A N 1
ATOM 498 C CA . ARG A 1 68 ? -17.404 4.772 2.277 1.00 92.06 68 ARG A CA 1
ATOM 499 C C . ARG A 1 68 ? -16.658 3.580 1.661 1.00 92.06 68 ARG A C 1
ATOM 501 O O . ARG A 1 68 ? -15.598 3.756 1.071 1.00 92.06 68 ARG A O 1
ATOM 508 N N . LEU A 1 69 ? -17.206 2.369 1.795 1.00 93.12 69 LEU A N 1
ATOM 509 C CA . LEU A 1 69 ? -16.571 1.135 1.313 1.00 93.12 69 LEU A CA 1
ATOM 510 C C . LEU A 1 69 ? -16.374 1.078 -0.211 1.00 93.12 69 LEU A C 1
ATOM 512 O O . LEU A 1 69 ? -15.355 0.563 -0.661 1.00 93.12 69 LEU A O 1
ATOM 516 N N . GLY A 1 70 ? -17.314 1.581 -1.017 1.00 95.06 70 GLY A N 1
ATOM 517 C CA . GLY A 1 70 ? -17.219 1.492 -2.480 1.00 95.06 70 GLY A CA 1
ATOM 518 C C . GLY A 1 70 ? -17.006 0.047 -2.957 1.00 95.06 70 GLY A C 1
ATOM 519 O O . GLY A 1 70 ? -17.819 -0.826 -2.672 1.00 95.06 70 GLY A O 1
ATOM 520 N N . ALA A 1 71 ? -15.894 -0.213 -3.653 1.00 95.06 71 ALA A N 1
ATOM 521 C CA . ALA A 1 71 ? -15.519 -1.549 -4.131 1.00 95.06 71 ALA A CA 1
ATOM 522 C C . ALA A 1 71 ? -14.830 -2.445 -3.070 1.00 95.06 71 ALA A C 1
ATOM 524 O O . ALA A 1 71 ? -14.515 -3.605 -3.351 1.00 95.06 71 ALA A O 1
ATOM 525 N N . HIS A 1 72 ? -14.563 -1.943 -1.860 1.00 96.69 72 HIS A N 1
ATOM 526 C CA . HIS A 1 72 ? -13.904 -2.713 -0.804 1.00 96.69 72 HIS A CA 1
ATOM 527 C C . HIS A 1 72 ? -14.857 -3.723 -0.147 1.00 96.69 72 HIS A C 1
ATOM 529 O O . HIS A 1 72 ? -15.958 -3.388 0.289 1.00 96.69 72 HIS A O 1
ATOM 535 N N . ARG A 1 73 ? -14.409 -4.978 -0.009 1.00 96.00 73 ARG A N 1
ATOM 536 C CA . ARG A 1 73 ? -15.197 -6.043 0.632 1.00 96.00 73 ARG A CA 1
ATOM 537 C C . ARG A 1 73 ? -15.302 -5.809 2.141 1.00 96.00 73 ARG A C 1
ATOM 539 O O . ARG A 1 73 ? -14.299 -5.911 2.847 1.00 96.00 73 ARG A O 1
ATOM 546 N N . ALA A 1 74 ? -16.522 -5.590 2.635 1.00 95.00 74 ALA A N 1
ATOM 547 C CA . ALA A 1 74 ? -16.811 -5.302 4.045 1.00 95.00 74 ALA A CA 1
ATOM 548 C C . ALA A 1 74 ? -16.169 -6.303 5.029 1.00 95.00 74 ALA A C 1
ATOM 550 O O . ALA A 1 74 ? -15.582 -5.888 6.021 1.00 95.00 74 ALA A O 1
ATOM 551 N N . GLN A 1 75 ? -16.186 -7.606 4.714 1.00 96.75 75 GLN A N 1
ATOM 552 C CA . GLN A 1 75 ? -15.593 -8.672 5.544 1.00 96.75 75 GLN A CA 1
ATOM 553 C C . GLN A 1 75 ? -14.080 -8.520 5.816 1.00 96.75 75 GLN A C 1
ATOM 555 O O . GLN A 1 75 ? -13.558 -9.104 6.766 1.00 96.75 75 GLN A O 1
ATOM 560 N N . TRP A 1 76 ? -13.364 -7.768 4.972 1.00 96.50 76 TRP A N 1
ATOM 561 C CA . TRP A 1 76 ? -11.923 -7.535 5.094 1.00 96.50 76 TRP A CA 1
ATOM 562 C C . TRP A 1 76 ? -11.571 -6.124 5.571 1.00 96.50 76 TRP A C 1
ATOM 564 O O . TRP A 1 76 ? -10.415 -5.878 5.908 1.00 96.50 76 TRP A O 1
ATOM 574 N N . ARG A 1 77 ? -12.546 -5.210 5.652 1.00 94.25 77 ARG A N 1
ATOM 575 C CA . ARG A 1 77 ? -12.353 -3.895 6.272 1.00 94.25 77 ARG A CA 1
ATOM 576 C C . ARG A 1 77 ? -12.022 -4.083 7.754 1.00 94.25 77 ARG A C 1
ATOM 578 O O . ARG A 1 77 ? -12.601 -4.929 8.435 1.00 94.25 77 ARG A O 1
ATOM 585 N N . ARG A 1 78 ? -11.099 -3.275 8.272 1.00 91.69 78 ARG A N 1
ATOM 586 C CA . ARG A 1 78 ? -10.680 -3.285 9.682 1.00 91.69 78 ARG A CA 1
ATOM 587 C C . ARG A 1 78 ? -10.556 -1.865 10.200 1.00 91.69 78 ARG A C 1
ATOM 589 O O . ARG A 1 78 ? -10.180 -0.977 9.447 1.00 91.69 78 ARG A O 1
ATOM 596 N N . ASP A 1 79 ? -10.812 -1.666 11.485 1.00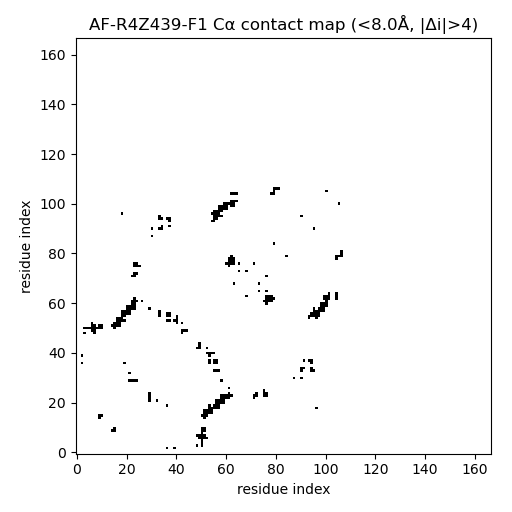 91.00 79 ASP A N 1
ATOM 597 C CA . ASP A 1 79 ? -10.271 -0.495 12.167 1.00 91.00 79 ASP A CA 1
ATOM 598 C C . ASP A 1 79 ? -8.794 -0.782 12.518 1.00 91.00 79 ASP A C 1
ATOM 600 O O . ASP A 1 79 ? -8.466 -1.899 12.931 1.00 91.00 79 ASP A O 1
ATOM 604 N N . PRO A 1 80 ? -7.875 0.169 12.288 1.00 89.44 80 PRO A N 1
ATOM 605 C CA . PRO A 1 80 ? -6.459 0.003 12.585 1.00 89.44 80 PRO A CA 1
ATOM 606 C C . PRO A 1 80 ? -6.197 0.018 14.088 1.00 89.44 80 PRO A C 1
ATOM 608 O O . PRO A 1 80 ? -6.831 0.747 14.848 1.00 89.44 80 PRO A O 1
ATOM 611 N N . ASP A 1 81 ? -5.192 -0.750 14.494 1.00 87.75 81 ASP A N 1
ATOM 612 C CA . ASP A 1 81 ? -4.714 -0.849 15.870 1.00 87.75 81 ASP A CA 1
ATOM 613 C C . ASP A 1 81 ? -3.173 -0.843 15.883 1.00 87.75 81 ASP A C 1
ATOM 615 O O . ASP A 1 81 ? -2.521 -0.687 14.842 1.00 87.75 81 ASP A O 1
ATOM 619 N N . SER A 1 82 ? -2.568 -1.004 17.060 1.00 89.12 82 SER A N 1
ATOM 620 C CA . SER A 1 82 ? -1.110 -1.052 17.203 1.00 89.12 82 SER A CA 1
ATOM 621 C C . SER A 1 82 ? -0.462 -2.251 16.499 1.00 89.12 82 SER A C 1
ATOM 623 O O . SER A 1 82 ? 0.638 -2.110 15.968 1.00 89.12 82 SER A O 1
ATOM 625 N N . LYS A 1 83 ? -1.129 -3.411 16.429 1.00 91.94 83 LYS A N 1
ATOM 626 C CA . LYS A 1 83 ? -0.620 -4.614 15.749 1.00 91.94 83 LYS A CA 1
ATOM 627 C C . LYS A 1 83 ? -0.605 -4.407 14.238 1.00 91.94 83 LYS A C 1
ATOM 629 O O . LYS A 1 83 ? 0.384 -4.731 13.586 1.00 91.94 83 LYS A O 1
ATOM 634 N N . HIS A 1 84 ? -1.660 -3.799 13.697 1.00 91.81 84 HIS A N 1
ATOM 635 C CA . HIS A 1 84 ? -1.740 -3.392 12.299 1.00 91.81 84 HIS A CA 1
ATOM 636 C C . HIS A 1 84 ? -0.612 -2.409 11.933 1.00 91.81 84 HIS A C 1
A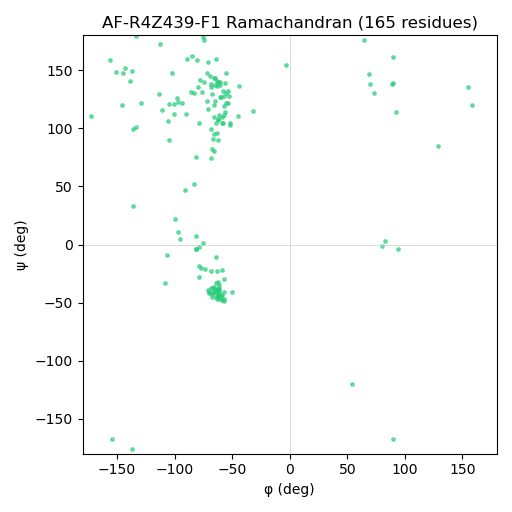TOM 638 O O . HIS A 1 84 ? 0.029 -2.584 10.898 1.00 91.81 84 HIS A O 1
ATOM 644 N N . LEU A 1 85 ? -0.312 -1.422 12.790 1.00 89.50 85 LEU A N 1
ATOM 645 C CA . LEU A 1 85 ? 0.819 -0.509 12.573 1.00 89.50 85 LEU A CA 1
ATOM 646 C C . LEU A 1 85 ? 2.179 -1.213 12.604 1.00 89.50 85 LEU A C 1
ATOM 648 O O . LEU A 1 85 ? 3.008 -0.950 11.736 1.00 89.50 85 LEU A O 1
ATOM 652 N N . VAL A 1 86 ? 2.415 -2.097 13.577 1.00 93.75 86 VAL A N 1
ATOM 653 C CA . VAL A 1 8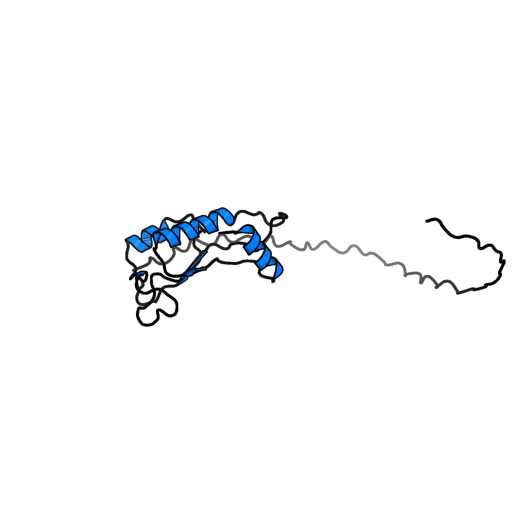6 ? 3.670 -2.862 13.674 1.00 93.75 86 VAL A CA 1
ATOM 654 C C . VAL A 1 86 ? 3.859 -3.745 12.439 1.00 93.75 86 VAL A C 1
ATOM 656 O O . VAL A 1 86 ? 4.953 -3.782 11.883 1.00 93.75 86 VAL A O 1
ATOM 659 N N . ALA A 1 87 ? 2.794 -4.383 11.947 1.00 94.69 87 ALA A N 1
ATOM 660 C CA . ALA A 1 87 ? 2.840 -5.187 10.728 1.00 94.69 87 ALA A CA 1
ATOM 661 C C . ALA A 1 87 ? 3.152 -4.347 9.471 1.00 94.69 87 ALA A C 1
ATOM 663 O O . ALA A 1 87 ? 3.952 -4.770 8.641 1.00 94.69 87 ALA A O 1
ATOM 664 N N . LEU A 1 88 ? 2.584 -3.138 9.348 1.00 93.94 88 LEU A N 1
ATOM 665 C CA . LEU A 1 88 ? 2.926 -2.194 8.271 1.00 93.94 88 LEU A CA 1
ATOM 666 C C . LEU A 1 88 ? 4.369 -1.679 8.368 1.00 93.94 88 LEU A C 1
ATOM 668 O O . LEU A 1 88 ? 5.004 -1.463 7.342 1.00 93.94 88 LEU A O 1
ATOM 672 N N . ALA A 1 89 ? 4.879 -1.455 9.581 1.00 93.75 89 ALA A N 1
ATOM 673 C CA . ALA A 1 89 ? 6.243 -0.981 9.815 1.00 93.75 89 ALA A CA 1
ATOM 674 C C . ALA A 1 89 ? 7.307 -2.083 9.650 1.00 93.75 89 ALA A C 1
ATOM 676 O O . ALA A 1 89 ? 8.477 -1.766 9.450 1.00 93.75 89 ALA A O 1
ATOM 677 N N . GLY A 1 90 ? 6.907 -3.357 9.732 1.00 96.31 90 GLY A N 1
ATOM 678 C CA . GLY A 1 90 ? 7.782 -4.522 9.586 1.00 96.31 90 GLY A CA 1
ATOM 679 C C . GLY A 1 90 ? 8.092 -4.939 8.144 1.00 96.31 90 GLY A C 1
ATOM 680 O O . GLY A 1 90 ? 8.869 -5.871 7.957 1.00 96.31 90 GLY A O 1
ATOM 681 N N . VAL A 1 91 ? 7.502 -4.285 7.135 1.00 96.94 91 VAL A N 1
ATOM 682 C CA . VAL A 1 91 ? 7.822 -4.545 5.719 1.00 96.94 91 VAL A CA 1
ATOM 683 C C . VAL A 1 91 ? 9.211 -4.021 5.348 1.00 96.94 91 VAL A C 1
ATOM 685 O O . VAL A 1 91 ? 9.725 -3.081 5.959 1.00 96.94 91 VAL A O 1
ATOM 688 N N . THR A 1 92 ? 9.805 -4.581 4.295 1.00 96.94 92 THR A N 1
ATOM 689 C CA . THR A 1 92 ? 11.115 -4.167 3.786 1.00 96.94 92 THR A CA 1
ATOM 690 C C . THR A 1 92 ? 11.140 -2.651 3.507 1.00 96.94 92 THR A C 1
ATOM 692 O O . THR A 1 92 ? 10.227 -2.127 2.858 1.00 96.94 92 THR A O 1
ATOM 695 N N . PRO A 1 93 ? 12.168 -1.898 3.951 1.00 95.25 93 PRO A N 1
ATOM 696 C CA . PRO A 1 93 ? 12.241 -0.455 3.727 1.00 95.25 93 PRO A CA 1
ATOM 697 C C . PRO A 1 93 ? 12.099 -0.063 2.248 1.00 95.25 93 PRO A C 1
ATOM 699 O O . PRO A 1 93 ? 12.867 -0.488 1.387 1.00 95.25 93 PRO A O 1
ATOM 702 N N . GLY A 1 94 ? 11.100 0.772 1.948 1.00 93.31 94 GLY A N 1
ATOM 703 C CA . GLY A 1 94 ? 10.761 1.176 0.578 1.00 93.31 94 GLY A CA 1
ATOM 704 C C . GLY A 1 94 ? 9.884 0.182 -0.198 1.00 93.31 94 GLY A C 1
ATOM 705 O O . GLY A 1 94 ? 9.577 0.436 -1.361 1.00 93.31 94 GLY A O 1
ATOM 706 N N . ALA A 1 95 ? 9.448 -0.927 0.408 1.00 96.31 95 ALA A N 1
ATOM 707 C CA . ALA A 1 95 ? 8.417 -1.799 -0.156 1.00 96.31 95 ALA A CA 1
ATOM 708 C C . ALA A 1 95 ? 7.038 -1.131 -0.144 1.00 96.31 95 ALA A C 1
ATOM 710 O O . ALA A 1 95 ? 6.313 -1.219 -1.130 1.00 96.31 95 ALA A O 1
ATOM 711 N N . LEU A 1 96 ? 6.699 -0.416 0.932 1.00 96.56 96 LEU A N 1
ATOM 712 C CA . LEU A 1 96 ? 5.453 0.337 1.083 1.00 96.56 96 LEU A CA 1
ATOM 713 C C . LEU A 1 96 ? 5.715 1.841 0.927 1.00 96.56 96 LEU A C 1
ATOM 715 O O . LEU A 1 96 ? 6.502 2.415 1.676 1.00 96.56 96 LEU A O 1
ATOM 719 N N . GLY A 1 97 ? 5.064 2.474 -0.053 1.00 94.25 97 GLY A N 1
ATOM 720 C CA . GLY A 1 97 ? 5.218 3.903 -0.347 1.00 94.25 97 GLY A CA 1
ATOM 721 C C . GLY A 1 97 ? 4.009 4.762 0.033 1.00 94.25 97 GLY A C 1
ATOM 722 O O . GLY A 1 97 ? 4.179 5.922 0.406 1.00 94.25 97 GLY A O 1
ATOM 723 N N . ILE A 1 98 ? 2.791 4.216 -0.061 1.00 96.19 98 ILE A N 1
ATOM 724 C CA . ILE A 1 98 ? 1.533 4.940 0.192 1.00 96.19 98 ILE A CA 1
ATOM 725 C C . ILE A 1 98 ? 0.572 4.035 0.975 1.00 96.19 98 ILE A C 1
ATOM 727 O O . ILE A 1 98 ? 0.453 2.848 0.674 1.00 96.19 98 ILE A O 1
ATOM 731 N N . VAL A 1 99 ? -0.157 4.600 1.940 1.00 94.38 99 VAL A N 1
ATOM 732 C CA . VAL A 1 99 ? -1.295 3.943 2.604 1.00 94.38 99 VAL A CA 1
ATOM 733 C C . VAL A 1 99 ? -2.492 4.887 2.582 1.00 94.38 99 VAL A C 1
ATOM 735 O O . VAL A 1 99 ? -2.421 5.988 3.130 1.00 94.38 99 VAL A O 1
ATOM 738 N N . THR A 1 100 ? -3.595 4.442 1.986 1.00 94.44 100 THR A N 1
ATOM 739 C CA . THR A 1 100 ? -4.894 5.112 2.065 1.00 94.44 100 THR A CA 1
ATOM 740 C C . THR A 1 100 ? -5.703 4.512 3.211 1.00 94.44 100 THR A C 1
ATOM 742 O O . THR A 1 100 ? -5.961 3.309 3.259 1.00 94.44 100 THR A O 1
ATOM 745 N N . LEU A 1 101 ? -6.092 5.378 4.145 1.00 92.44 101 LEU A N 1
ATOM 746 C CA . LEU A 1 101 ? -6.906 5.089 5.325 1.00 92.44 101 LEU A CA 1
ATOM 747 C C . LEU A 1 101 ? -7.846 6.270 5.582 1.00 92.44 101 LEU A C 1
ATOM 749 O O . LEU A 1 101 ? -7.503 7.409 5.242 1.00 92.44 101 LEU A O 1
ATOM 753 N N . ALA A 1 102 ? -9.011 6.044 6.190 1.00 89.69 102 ALA A N 1
ATOM 754 C CA . ALA A 1 102 ? -9.895 7.157 6.529 1.00 89.69 102 ALA A CA 1
ATOM 755 C C . ALA A 1 102 ? -9.390 7.890 7.791 1.00 89.69 102 ALA A C 1
ATOM 757 O O . ALA A 1 102 ? -8.927 7.264 8.743 1.00 89.69 102 ALA A O 1
ATOM 758 N N . PRO A 1 103 ? -9.478 9.231 7.855 1.00 74.75 103 PRO A N 1
ATOM 759 C CA . PRO A 1 103 ? -8.764 10.021 8.861 1.00 74.75 103 PRO A CA 1
ATOM 760 C C . PRO A 1 103 ? -9.253 9.834 10.305 1.00 74.75 103 PRO A C 1
ATOM 762 O O . PRO A 1 103 ? -8.474 10.074 11.221 1.00 74.75 103 PRO A O 1
ATOM 765 N N . ARG A 1 104 ? -10.501 9.390 10.520 1.00 71.06 104 ARG A N 1
ATOM 766 C CA . ARG A 1 104 ? -11.012 9.016 11.857 1.00 71.06 104 ARG A CA 1
ATOM 767 C C . ARG A 1 104 ? -10.553 7.621 12.298 1.00 71.06 104 ARG A C 1
ATOM 769 O O . ARG A 1 104 ? -10.534 7.346 13.488 1.00 71.06 104 ARG A O 1
ATOM 776 N N . GLN A 1 105 ? -10.118 6.782 11.359 1.00 65.25 105 GLN A N 1
ATOM 777 C CA . GLN A 1 105 ? -9.390 5.538 11.604 1.00 65.25 105 GLN A CA 1
ATOM 778 C C . GLN A 1 105 ? -7.871 5.802 11.615 1.00 65.25 105 GLN A C 1
ATOM 780 O O . GLN A 1 105 ? -7.098 5.108 10.961 1.00 65.25 105 GLN A O 1
ATOM 785 N N . ARG A 1 106 ? -7.411 6.839 12.325 1.00 58.91 106 ARG A N 1
ATOM 786 C CA . ARG A 1 106 ? -5.976 7.062 12.555 1.00 58.91 106 ARG A CA 1
ATOM 787 C C . ARG A 1 106 ? -5.606 6.586 13.959 1.00 58.91 106 ARG A C 1
ATOM 789 O O . ARG A 1 106 ? -6.004 7.245 14.918 1.00 58.91 106 ARG A O 1
ATOM 796 N N . PRO A 1 107 ? -4.813 5.510 14.111 1.00 56.34 107 PRO A N 1
ATOM 797 C CA . PRO A 1 107 ? -4.077 5.308 15.352 1.00 56.34 107 PRO A CA 1
ATOM 798 C C . PRO A 1 107 ? -3.069 6.460 15.505 1.00 56.34 107 PRO A C 1
ATOM 800 O O . PRO A 1 107 ? -2.711 7.113 14.519 1.00 56.34 107 PRO A O 1
ATOM 803 N N . ALA A 1 108 ? -2.602 6.714 16.728 1.00 56.56 108 ALA A N 1
ATOM 804 C CA . ALA A 1 108 ? -1.642 7.779 17.016 1.00 56.56 108 ALA A CA 1
ATOM 805 C C . ALA A 1 108 ? -0.263 7.479 16.390 1.00 56.56 108 ALA A C 1
ATOM 807 O O . ALA A 1 108 ? 0.643 6.959 17.036 1.00 56.56 108 ALA A O 1
ATOM 808 N N . TRP A 1 109 ? -0.118 7.783 15.100 1.00 53.12 109 TRP A N 1
ATOM 809 C CA . TRP A 1 109 ? 1.131 7.643 14.361 1.00 53.12 109 TRP A CA 1
ATOM 810 C C . TRP A 1 109 ? 2.119 8.730 14.817 1.00 53.12 109 TRP A C 1
ATOM 812 O O . TRP A 1 109 ? 1.782 9.916 14.716 1.00 53.12 109 TRP A O 1
ATOM 822 N N . PRO A 1 110 ? 3.328 8.380 15.296 1.00 54.44 110 PRO A N 1
ATOM 823 C CA . PRO A 1 110 ? 4.315 9.379 15.685 1.00 54.44 110 PRO A CA 1
ATOM 824 C C . PRO A 1 110 ? 4.716 10.207 14.454 1.00 54.44 110 PRO A C 1
ATOM 826 O O . PRO A 1 110 ? 4.932 9.636 13.380 1.00 54.44 110 PRO A O 1
ATOM 829 N N . PRO A 1 111 ? 4.820 11.545 14.557 1.00 44.91 111 PRO A N 1
ATOM 830 C CA . PRO A 1 111 ? 5.187 12.371 13.412 1.00 44.91 111 PRO A CA 1
ATOM 831 C C . PRO A 1 111 ? 6.529 11.891 12.842 1.00 44.91 111 PRO A C 1
ATOM 833 O O . PRO A 1 111 ? 7.430 11.566 13.621 1.00 44.91 111 PRO A O 1
ATOM 836 N N . PRO A 1 112 ? 6.693 11.836 11.504 1.00 52.38 112 PRO A N 1
ATOM 837 C CA . PRO A 1 112 ? 7.930 11.356 10.909 1.00 52.38 112 PRO A CA 1
ATOM 838 C C . PRO A 1 112 ? 9.089 12.198 11.435 1.00 52.38 112 PRO A C 1
ATOM 840 O O . PRO A 1 112 ? 9.126 13.418 11.236 1.00 52.38 112 PRO A O 1
ATOM 843 N N . THR A 1 113 ? 10.040 11.547 12.106 1.00 47.38 113 THR A N 1
ATOM 844 C CA . THR A 1 113 ? 11.277 12.200 12.514 1.00 47.38 113 THR A CA 1
ATOM 845 C C . THR A 1 113 ? 11.912 12.782 11.259 1.00 47.38 113 THR A C 1
ATOM 847 O O . THR A 1 113 ? 12.154 12.080 10.275 1.00 47.38 113 THR A O 1
ATOM 850 N N . ARG A 1 114 ? 12.137 14.102 11.262 1.00 47.03 114 ARG A N 1
ATOM 851 C CA . ARG A 1 114 ? 12.824 14.805 10.174 1.00 47.03 114 ARG A CA 1
ATOM 852 C C . ARG A 1 114 ? 14.275 14.325 10.125 1.00 47.03 114 ARG A C 1
ATOM 854 O O . ARG A 1 114 ? 15.180 15.017 10.587 1.00 47.03 114 ARG A O 1
ATOM 861 N N . THR A 1 115 ? 14.510 13.165 9.515 1.00 49.03 115 THR A N 1
ATOM 862 C CA . THR A 1 115 ? 15.825 12.780 9.015 1.00 49.03 115 THR A CA 1
ATOM 863 C C . THR A 1 115 ? 16.235 13.862 8.030 1.00 49.03 115 THR A C 1
ATOM 865 O O . THR A 1 115 ? 15.681 14.025 6.941 1.00 49.03 115 THR A O 1
ATOM 868 N N . ARG A 1 116 ? 17.150 14.708 8.506 1.00 46.00 116 ARG A N 1
ATOM 869 C CA . ARG A 1 116 ? 17.643 15.910 7.844 1.00 46.00 116 ARG A CA 1
ATOM 870 C C . ARG A 1 116 ? 18.098 15.530 6.441 1.00 46.00 116 ARG A C 1
ATOM 872 O O . ARG A 1 116 ? 19.165 14.944 6.289 1.00 46.00 116 ARG A O 1
ATOM 879 N N . ARG A 1 117 ? 17.273 15.857 5.436 1.00 44.97 117 ARG A N 1
ATOM 880 C CA . ARG A 1 117 ? 17.513 15.552 4.018 1.00 44.97 117 ARG A CA 1
ATOM 881 C C . ARG A 1 117 ? 18.966 15.893 3.699 1.00 44.97 117 ARG A C 1
ATOM 883 O O . ARG A 1 117 ? 19.327 17.074 3.706 1.00 44.97 117 ARG A O 1
ATOM 890 N N . ALA A 1 118 ? 19.788 14.875 3.445 1.00 47.56 118 ALA A N 1
ATOM 891 C CA . ALA A 1 118 ? 21.139 15.088 2.965 1.00 47.56 118 ALA A CA 1
ATOM 892 C C . ALA A 1 118 ? 21.007 15.909 1.681 1.00 47.56 118 ALA A C 1
ATOM 894 O O . ALA A 1 118 ? 20.420 15.459 0.693 1.00 47.56 118 ALA A O 1
ATOM 895 N N . ARG A 1 119 ? 21.451 17.170 1.722 1.00 46.94 119 ARG A N 1
ATOM 896 C CA . ARG A 1 119 ? 21.426 18.026 0.540 1.00 46.94 119 ARG A CA 1
ATOM 897 C C . ARG A 1 119 ? 22.369 17.376 -0.460 1.00 46.94 119 ARG A C 1
ATOM 899 O O . ARG A 1 119 ? 23.581 17.506 -0.306 1.00 46.94 119 ARG A O 1
ATOM 906 N N . HIS A 1 120 ? 21.823 16.713 -1.482 1.00 48.22 120 HIS A N 1
ATOM 907 C CA . HIS A 1 120 ? 22.582 16.414 -2.688 1.00 48.22 120 HIS A CA 1
ATOM 908 C C . HIS A 1 120 ? 23.179 17.737 -3.157 1.00 48.22 120 HIS A C 1
ATOM 910 O O . HIS A 1 120 ? 22.465 18.609 -3.662 1.00 48.22 120 HIS A O 1
ATOM 916 N N . ARG A 1 121 ? 24.486 17.906 -2.935 1.00 42.34 121 ARG A N 1
ATOM 917 C CA . ARG A 1 121 ? 25.249 19.006 -3.504 1.00 42.34 121 ARG A CA 1
ATOM 918 C C . ARG A 1 121 ? 25.191 18.800 -5.011 1.00 42.34 121 ARG A C 1
ATOM 920 O O . ARG A 1 121 ? 25.961 18.017 -5.556 1.00 42.34 121 ARG A O 1
ATOM 927 N N . ARG A 1 122 ? 24.253 19.475 -5.687 1.00 47.06 122 ARG A N 1
ATOM 928 C CA . ARG A 1 122 ? 24.355 19.661 -7.134 1.00 47.06 122 ARG A CA 1
ATOM 929 C C . ARG A 1 122 ? 25.704 20.326 -7.356 1.00 47.06 122 ARG A C 1
ATOM 931 O O . ARG A 1 122 ? 25.915 21.438 -6.876 1.00 47.06 122 ARG A O 1
ATOM 938 N N . GLY A 1 123 ? 26.612 19.615 -8.019 1.00 42.81 123 GLY A N 1
ATOM 939 C CA . GLY A 1 123 ? 27.898 20.152 -8.431 1.00 42.81 123 GLY A CA 1
ATOM 940 C C . GLY A 1 123 ? 27.652 21.292 -9.406 1.00 42.81 123 GLY A C 1
ATOM 941 O O . GLY A 1 123 ? 27.524 21.068 -10.607 1.00 42.81 123 GLY A O 1
ATOM 942 N N . GLY A 1 124 ? 27.528 22.508 -8.876 1.00 36.00 124 GLY A 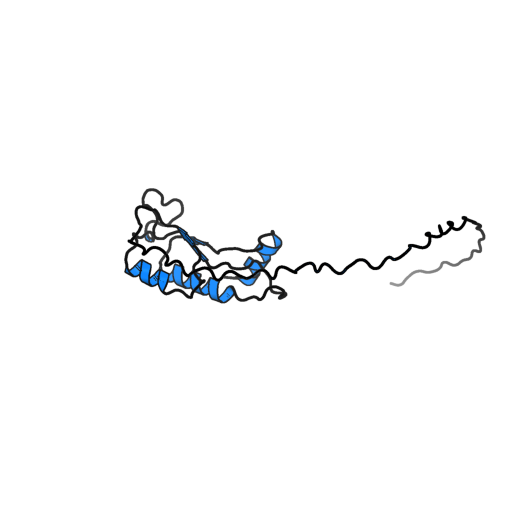N 1
ATOM 943 C CA . GLY A 1 124 ? 27.496 23.713 -9.680 1.00 36.00 124 GLY A CA 1
ATOM 944 C C . GLY A 1 124 ? 28.826 23.801 -10.404 1.00 36.00 124 GLY A C 1
ATOM 945 O O . GLY A 1 124 ? 29.849 24.070 -9.775 1.00 36.00 124 GLY A O 1
ATOM 946 N N . ARG A 1 125 ? 28.817 23.546 -11.717 1.00 40.75 125 ARG A N 1
ATOM 947 C CA . ARG A 1 125 ? 29.962 23.849 -12.573 1.00 40.75 125 ARG A CA 1
ATOM 948 C C . ARG A 1 125 ? 30.213 25.345 -12.437 1.00 40.75 125 ARG A C 1
ATOM 950 O O . ARG A 1 125 ? 29.447 26.143 -12.975 1.00 40.75 125 ARG A O 1
ATOM 957 N N . ARG A 1 126 ? 31.254 25.725 -11.692 1.00 39.97 126 ARG A N 1
ATOM 958 C CA . ARG A 1 126 ? 31.746 27.101 -11.701 1.00 39.97 126 ARG A CA 1
ATOM 959 C C . ARG A 1 126 ? 32.182 27.377 -13.134 1.00 39.97 126 ARG A C 1
ATOM 961 O O . ARG A 1 126 ? 33.117 26.750 -13.625 1.00 39.97 126 ARG A O 1
ATOM 968 N N . ARG A 1 127 ? 31.451 28.254 -13.820 1.00 36.34 127 ARG A N 1
ATOM 969 C CA . ARG A 1 127 ? 31.857 28.776 -15.121 1.00 36.34 127 ARG A CA 1
ATOM 970 C C . ARG A 1 127 ? 33.068 29.653 -14.836 1.00 36.34 127 ARG A C 1
ATOM 972 O O . ARG A 1 127 ? 32.904 30.747 -14.313 1.00 36.34 127 ARG A O 1
ATOM 979 N N . GLY A 1 128 ? 34.265 29.120 -15.063 1.00 35.97 128 GLY A N 1
ATOM 980 C CA . GLY A 1 128 ? 35.484 29.892 -14.885 1.00 35.97 128 GLY A CA 1
ATOM 981 C C . GLY A 1 128 ? 35.454 31.093 -15.819 1.00 35.97 128 GLY A C 1
ATOM 982 O O . GLY A 1 128 ? 35.260 30.928 -17.025 1.00 35.97 128 GLY A O 1
ATOM 983 N N . GLU A 1 129 ? 35.651 32.284 -15.265 1.00 44.25 129 GLU A N 1
ATOM 984 C CA . GLU A 1 129 ? 36.177 33.400 -16.035 1.00 44.25 129 GLU A CA 1
ATOM 985 C C . GLU A 1 129 ? 37.605 33.029 -16.430 1.00 44.25 129 GLU A C 1
ATOM 987 O O . GLU A 1 129 ? 38.548 33.147 -15.655 1.00 44.25 129 GLU A O 1
ATOM 992 N N . GLN A 1 130 ? 37.741 32.491 -17.636 1.00 37.38 130 GLN A N 1
ATOM 993 C CA . GLN A 1 130 ? 39.008 32.465 -18.345 1.00 37.38 130 GLN A CA 1
ATOM 994 C C . GLN A 1 130 ? 38.972 33.656 -19.295 1.00 37.38 130 GLN A C 1
ATOM 996 O O . GLN A 1 130 ? 38.021 33.802 -20.070 1.00 37.38 130 GLN A O 1
ATOM 1001 N N . GLY A 1 131 ? 39.959 34.543 -19.159 1.00 35.16 131 GLY A N 1
ATOM 1002 C CA . GLY A 1 131 ? 40.038 35.777 -19.932 1.00 35.16 131 GLY A CA 1
ATOM 1003 C C . GLY A 1 131 ? 39.994 35.502 -21.433 1.00 35.16 131 GLY A C 1
ATOM 1004 O O . GLY A 1 131 ? 40.474 34.469 -21.899 1.00 35.16 131 GLY A O 1
ATOM 1005 N N . ARG A 1 132 ? 39.407 36.431 -22.191 1.00 35.09 132 ARG A N 1
ATOM 1006 C CA . ARG A 1 132 ? 39.449 36.400 -23.656 1.00 35.09 132 ARG A CA 1
ATOM 1007 C C . ARG A 1 132 ? 40.904 36.578 -24.112 1.00 35.09 132 ARG A C 1
ATOM 1009 O O . ARG A 1 132 ? 41.479 37.611 -23.784 1.00 35.09 132 ARG A O 1
ATOM 1016 N N . PRO A 1 133 ? 41.485 35.660 -24.900 1.00 38.84 133 PRO A N 1
ATOM 1017 C CA . PRO A 1 133 ? 42.501 36.039 -25.862 1.00 38.84 133 PRO A CA 1
ATOM 1018 C C . PRO A 1 133 ? 41.790 36.532 -27.126 1.00 38.84 133 PRO A C 1
ATOM 1020 O O . PRO A 1 133 ? 40.893 35.852 -27.639 1.00 38.84 133 PRO A O 1
ATOM 1023 N N . ASP A 1 134 ? 42.184 37.697 -27.633 1.00 44.44 134 ASP A N 1
ATOM 1024 C CA . ASP A 1 134 ? 41.701 38.169 -28.926 1.00 44.44 134 ASP A CA 1
ATOM 1025 C C . ASP A 1 134 ? 42.039 37.152 -30.021 1.00 44.44 134 ASP A C 1
ATOM 1027 O O . ASP A 1 134 ? 43.157 36.641 -30.125 1.00 44.44 134 ASP A O 1
ATOM 1031 N N . ARG A 1 135 ? 41.035 36.831 -30.837 1.00 42.53 135 ARG A N 1
ATOM 1032 C CA . ARG A 1 135 ? 41.201 36.059 -32.067 1.00 42.53 135 ARG A CA 1
ATOM 1033 C C . ARG A 1 135 ? 40.436 36.751 -33.173 1.00 42.53 135 ARG A C 1
ATOM 1035 O O . ARG A 1 135 ? 39.216 36.633 -33.278 1.00 42.53 135 ARG A O 1
ATOM 1042 N N . GLU A 1 136 ? 41.188 37.469 -33.993 1.00 39.47 136 GLU A N 1
ATOM 1043 C CA . GLU A 1 136 ? 40.710 38.011 -35.254 1.00 39.47 136 GLU A CA 1
ATOM 1044 C C . GLU A 1 136 ? 40.141 36.879 -36.119 1.00 39.47 136 GLU A C 1
ATOM 1046 O O . GLU A 1 136 ? 40.766 35.834 -36.316 1.00 39.47 136 GLU A O 1
ATOM 1051 N N . HIS A 1 137 ? 38.930 37.077 -36.636 1.00 40.91 137 HIS A N 1
ATOM 1052 C CA . HIS A 1 137 ? 38.303 36.145 -37.563 1.00 40.91 137 HIS A CA 1
ATOM 1053 C C . HIS A 1 137 ? 38.665 36.533 -39.007 1.00 40.91 137 HIS A C 1
ATOM 1055 O O . HIS A 1 137 ? 38.166 37.554 -39.487 1.00 40.91 137 HIS A O 1
ATOM 1061 N N . PRO A 1 138 ? 39.452 35.732 -39.753 1.00 46.97 138 PRO A N 1
ATOM 1062 C CA . PRO A 1 138 ? 39.623 35.962 -41.183 1.00 46.97 138 PRO A CA 1
ATOM 1063 C C . PRO A 1 138 ? 38.290 35.721 -41.925 1.00 46.97 138 PRO A C 1
ATOM 1065 O O . PRO A 1 138 ? 37.534 34.808 -41.569 1.00 46.97 138 PRO A O 1
ATOM 1068 N N . PRO A 1 139 ? 37.968 36.512 -42.965 1.00 44.09 139 PRO A N 1
ATOM 1069 C CA . PRO A 1 139 ? 36.641 36.510 -43.572 1.00 44.09 139 PRO A CA 1
ATOM 1070 C C . PRO A 1 139 ? 36.315 35.210 -44.322 1.00 44.09 139 PRO A C 1
ATOM 1072 O O . PRO A 1 139 ? 37.096 34.697 -45.128 1.00 44.09 139 PRO A O 1
ATOM 1075 N N . VAL A 1 140 ? 35.093 34.713 -44.109 1.00 49.81 140 VAL A N 1
ATOM 1076 C CA . VAL A 1 140 ? 34.555 33.508 -44.758 1.00 49.81 140 VAL A CA 1
ATOM 1077 C C . VAL A 1 140 ? 34.475 33.699 -46.277 1.0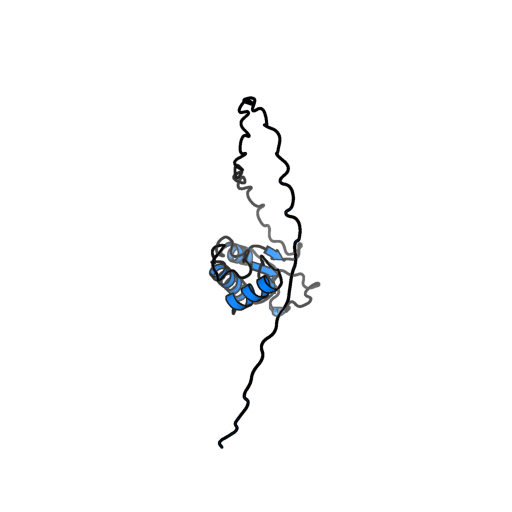0 49.81 140 VAL A C 1
ATOM 1079 O O . VAL A 1 140 ? 33.594 34.389 -46.797 1.00 49.81 140 VAL A O 1
ATOM 1082 N N . ARG A 1 141 ? 35.361 33.024 -47.020 1.00 43.62 141 ARG A N 1
ATOM 1083 C CA . ARG A 1 141 ? 35.283 32.951 -48.486 1.00 43.62 141 ARG A CA 1
ATOM 1084 C C . ARG A 1 141 ? 34.026 32.185 -48.909 1.00 43.62 141 ARG A C 1
ATOM 1086 O O . ARG A 1 141 ? 33.952 30.964 -48.771 1.00 43.62 141 ARG A O 1
ATOM 1093 N N . ARG A 1 142 ? 33.047 32.898 -49.479 1.00 44.84 142 ARG A N 1
ATOM 1094 C CA . ARG A 1 142 ? 31.840 32.305 -50.082 1.00 44.84 142 ARG A CA 1
ATOM 1095 C C . ARG A 1 142 ? 32.234 31.339 -51.209 1.00 44.84 142 ARG A C 1
ATOM 1097 O O . ARG A 1 142 ? 32.659 31.778 -52.277 1.00 44.84 142 ARG A O 1
ATOM 1104 N N . ARG A 1 143 ? 32.057 30.028 -51.005 1.00 43.19 143 ARG A N 1
ATOM 1105 C CA . ARG A 1 143 ? 32.190 29.038 -52.088 1.00 43.19 143 ARG A CA 1
ATOM 1106 C C . ARG A 1 143 ? 31.072 29.265 -53.112 1.00 43.19 143 ARG A C 1
ATOM 1108 O O . ARG A 1 143 ? 29.892 29.200 -52.770 1.00 43.19 143 ARG A O 1
ATOM 1115 N N . ARG A 1 144 ? 31.439 29.550 -54.367 1.00 43.12 144 ARG A N 1
ATOM 1116 C CA . ARG A 1 144 ? 30.487 29.637 -55.487 1.00 43.12 144 ARG A CA 1
ATOM 1117 C C . ARG A 1 144 ? 29.864 28.257 -55.734 1.00 43.12 144 ARG A C 1
ATOM 1119 O O . ARG A 1 144 ? 30.577 27.257 -55.722 1.00 43.12 144 ARG A O 1
ATOM 1126 N N . ARG A 1 145 ? 28.548 28.209 -55.974 1.00 46.97 145 ARG A N 1
ATOM 1127 C CA . ARG A 1 145 ? 27.856 26.987 -56.422 1.00 46.97 145 ARG A CA 1
ATOM 1128 C C . ARG A 1 145 ? 28.408 26.554 -57.795 1.00 46.97 145 ARG A C 1
ATOM 1130 O O . ARG A 1 145 ? 28.621 27.437 -58.631 1.00 46.97 145 ARG A O 1
ATOM 1137 N N . PRO A 1 146 ? 28.610 25.250 -58.060 1.00 43.00 146 PRO A N 1
ATOM 1138 C CA . PRO A 1 146 ? 28.912 24.780 -59.408 1.00 43.00 146 PRO A CA 1
ATOM 1139 C C . PRO A 1 146 ? 27.716 25.039 -60.338 1.00 43.00 146 PRO A C 1
ATOM 1141 O O . PRO A 1 146 ? 26.560 24.952 -59.921 1.00 43.00 146 PRO A O 1
ATOM 1144 N N . ARG A 1 147 ? 27.998 25.390 -61.598 1.00 41.62 147 ARG A N 1
ATOM 1145 C CA . ARG A 1 147 ? 26.969 25.563 -62.634 1.00 41.62 147 ARG A CA 1
ATOM 1146 C C . ARG A 1 147 ? 26.463 24.196 -63.092 1.00 41.62 147 ARG A C 1
ATOM 1148 O O . ARG A 1 147 ? 27.263 23.288 -63.296 1.00 41.62 147 ARG A O 1
ATOM 1155 N N . ALA A 1 148 ? 25.156 24.081 -63.310 1.00 44.00 148 ALA A N 1
ATOM 1156 C CA . ALA A 1 148 ? 24.590 22.942 -64.017 1.00 44.00 148 ALA A CA 1
ATOM 1157 C C . ALA A 1 148 ? 25.031 22.977 -65.491 1.00 44.00 148 ALA A C 1
ATOM 1159 O O . ALA A 1 148 ? 24.883 24.000 -66.159 1.00 44.00 148 ALA A O 1
ATOM 1160 N N . GLY A 1 149 ? 25.555 21.858 -65.984 1.00 41.03 149 GLY A N 1
ATOM 1161 C CA . GLY A 1 149 ? 25.845 21.622 -67.395 1.00 41.03 149 GLY A CA 1
ATOM 1162 C C . GLY A 1 149 ? 25.373 20.220 -67.746 1.00 41.03 149 GLY A C 1
ATOM 1163 O O . GLY A 1 149 ? 26.030 19.248 -67.391 1.00 41.03 149 GLY A O 1
ATOM 1164 N N . GLY A 1 150 ? 24.198 20.110 -68.363 1.00 39.25 150 GLY A N 1
ATOM 1165 C CA . GLY A 1 150 ? 23.655 18.822 -68.794 1.00 39.25 150 GLY A CA 1
ATOM 1166 C C . GLY A 1 150 ? 24.098 18.451 -70.209 1.00 39.25 150 GLY A C 1
ATOM 1167 O O . GLY A 1 150 ? 24.433 19.339 -70.994 1.00 39.25 150 GLY A O 1
ATOM 1168 N N . ARG A 1 151 ? 24.027 17.151 -70.531 1.00 39.03 151 ARG A N 1
ATOM 1169 C CA . ARG A 1 151 ? 23.728 16.589 -71.867 1.00 39.03 151 ARG A CA 1
ATOM 1170 C C . ARG A 1 151 ? 23.556 15.060 -71.790 1.00 39.03 151 ARG A C 1
ATOM 1172 O O . ARG A 1 151 ? 24.513 14.327 -71.583 1.00 39.03 151 ARG A O 1
ATOM 1179 N N . HIS A 1 152 ? 22.319 14.607 -71.984 1.00 39.28 152 HIS A N 1
ATOM 1180 C CA . HIS A 1 152 ? 21.983 13.360 -72.699 1.00 39.28 152 HIS A CA 1
ATOM 1181 C C . HIS A 1 152 ? 22.163 13.596 -74.230 1.00 39.28 152 HIS A C 1
ATOM 1183 O O . HIS A 1 152 ? 22.426 14.753 -74.582 1.00 39.28 152 HIS A O 1
ATOM 1189 N N . PRO A 1 153 ? 21.952 12.624 -75.161 1.00 53.62 153 PRO A N 1
ATOM 1190 C CA . PRO A 1 153 ? 21.551 11.203 -75.028 1.00 53.62 153 PRO A CA 1
ATOM 1191 C C . PRO A 1 153 ? 22.388 10.195 -75.876 1.00 53.62 153 PRO A C 1
ATOM 1193 O O . PRO A 1 153 ? 23.257 10.604 -76.634 1.00 53.62 153 PRO A O 1
ATOM 1196 N N . HIS A 1 154 ? 22.064 8.891 -75.774 1.00 37.03 154 HIS A N 1
ATOM 1197 C CA . HIS A 1 154 ? 21.867 7.847 -76.829 1.00 37.03 154 HIS A CA 1
ATOM 1198 C C . HIS A 1 154 ? 22.044 6.455 -76.166 1.00 37.03 154 HIS A C 1
ATOM 1200 O O . HIS A 1 154 ? 22.992 6.281 -75.411 1.00 37.03 154 HIS A O 1
ATOM 1206 N N . ARG A 1 155 ? 21.075 5.519 -76.154 1.00 38.84 155 ARG A N 1
ATOM 1207 C CA . ARG A 1 155 ? 20.381 4.729 -77.213 1.00 38.84 155 ARG A CA 1
ATOM 1208 C C . ARG A 1 155 ? 21.242 3.616 -77.846 1.00 38.84 155 ARG A C 1
ATOM 1210 O O . ARG A 1 155 ? 22.337 3.893 -78.315 1.00 38.84 155 ARG A O 1
ATOM 1217 N N . GLY A 1 156 ? 20.665 2.407 -77.901 1.00 37.34 156 GLY A N 1
ATOM 1218 C CA . GLY A 1 156 ? 21.279 1.121 -78.279 1.00 37.34 156 GLY A CA 1
ATOM 1219 C C . GLY A 1 156 ? 20.974 0.089 -77.178 1.00 37.34 156 GLY A C 1
ATOM 1220 O O . GLY A 1 156 ? 21.680 0.092 -76.179 1.00 37.34 156 GLY A O 1
ATOM 1221 N N . ASP A 1 157 ? 19.849 -0.632 -77.119 1.00 40.38 157 ASP A N 1
ATOM 1222 C CA . ASP A 1 157 ? 19.008 -1.334 -78.119 1.00 40.38 157 ASP A CA 1
ATOM 1223 C C . ASP A 1 157 ? 19.449 -2.796 -78.378 1.00 40.38 157 ASP A C 1
ATOM 1225 O O . ASP A 1 157 ? 20.641 -3.085 -78.440 1.00 40.38 157 ASP A O 1
ATOM 1229 N N . GLY A 1 158 ? 18.467 -3.704 -78.491 1.00 40.97 158 GLY A N 1
ATOM 1230 C CA . GLY A 1 158 ? 18.613 -5.174 -78.509 1.00 40.97 158 GLY A CA 1
ATOM 1231 C C . GLY A 1 158 ? 18.555 -5.849 -77.118 1.00 40.97 158 GLY A C 1
ATOM 1232 O O . GLY A 1 158 ? 19.118 -5.343 -76.154 1.00 40.97 158 GLY A O 1
ATOM 1233 N N . GLY A 1 159 ? 17.896 -7.000 -76.914 1.00 36.06 159 GLY A N 1
ATOM 1234 C CA . GLY A 1 159 ? 17.080 -7.827 -77.820 1.00 36.06 159 GLY A CA 1
ATOM 1235 C C . GLY A 1 159 ? 17.054 -9.307 -77.370 1.00 36.06 159 GLY A C 1
ATOM 1236 O O . GLY A 1 159 ? 18.104 -9.843 -77.044 1.00 36.06 159 GLY A O 1
ATOM 1237 N N . GLY A 1 160 ? 15.881 -9.969 -77.366 1.00 39.53 160 GLY A N 1
ATOM 1238 C CA . GLY A 1 160 ? 15.683 -11.352 -76.852 1.00 39.53 160 GLY A CA 1
ATOM 1239 C C . GLY A 1 160 ? 15.263 -11.370 -75.369 1.00 39.53 160 GLY A C 1
ATOM 1240 O O . GLY A 1 160 ? 16.008 -10.873 -74.536 1.00 39.53 160 GLY A O 1
ATOM 1241 N N . ARG A 1 161 ? 14.072 -11.795 -74.908 1.00 44.78 161 ARG A N 1
ATOM 1242 C CA . ARG A 1 161 ? 13.008 -12.723 -75.381 1.00 44.78 161 ARG A CA 1
ATOM 1243 C C . ARG A 1 161 ? 13.385 -14.217 -75.401 1.00 44.78 161 ARG A C 1
ATOM 1245 O O . ARG A 1 161 ? 14.512 -14.557 -75.727 1.00 44.78 161 ARG A O 1
ATOM 1252 N N . THR A 1 162 ? 12.364 -15.053 -75.129 1.00 48.31 162 THR A N 1
ATOM 1253 C CA . THR A 1 162 ? 12.304 -16.545 -75.124 1.00 48.31 162 THR A CA 1
ATOM 1254 C C . THR A 1 162 ? 13.075 -17.276 -73.997 1.00 48.31 162 THR A C 1
ATOM 1256 O O . THR A 1 162 ? 14.184 -16.875 -73.681 1.00 48.31 162 THR A O 1
ATOM 1259 N N . ASP A 1 163 ? 12.560 -18.336 -73.342 1.00 44.12 163 ASP A N 1
ATOM 1260 C CA . ASP A 1 163 ? 11.170 -18.841 -73.287 1.00 44.12 163 ASP A CA 1
ATOM 1261 C C . ASP A 1 163 ? 10.834 -19.684 -72.021 1.00 44.12 163 ASP A C 1
ATOM 1263 O O . ASP A 1 163 ? 11.707 -20.219 -71.352 1.00 44.12 163 ASP A O 1
ATOM 1267 N N . GLN A 1 164 ? 9.526 -19.758 -71.755 1.00 46.97 164 GLN A N 1
ATOM 1268 C CA . GLN A 1 164 ? 8.673 -20.698 -70.997 1.00 46.97 164 GLN A CA 1
ATOM 1269 C C . GLN A 1 164 ? 9.176 -22.001 -70.316 1.00 46.97 164 GLN A C 1
ATOM 1271 O O . GLN A 1 164 ? 9.958 -22.764 -70.873 1.00 46.97 164 GLN A O 1
ATOM 1276 N N . ARG A 1 165 ? 8.391 -22.381 -69.275 1.00 43.09 165 ARG A N 1
ATOM 1277 C CA . ARG A 1 165 ? 8.094 -23.765 -68.796 1.00 43.09 165 ARG A CA 1
ATOM 1278 C C . ARG A 1 165 ? 9.313 -24.537 -68.242 1.00 43.09 165 ARG A C 1
ATOM 1280 O O . ARG A 1 165 ? 10.422 -24.038 -68.245 1.00 43.09 165 ARG A O 1
ATOM 1287 N N . ARG A 1 166 ? 9.207 -25.751 -67.696 1.00 44.50 166 ARG A N 1
ATOM 1288 C CA . ARG A 1 166 ? 8.045 -26.565 -67.275 1.00 44.50 166 ARG A CA 1
ATOM 1289 C C . ARG A 1 166 ? 8.068 -26.697 -65.734 1.00 44.50 166 ARG A C 1
ATOM 1291 O O . ARG A 1 166 ? 9.044 -26.300 -65.107 1.00 44.50 166 ARG A O 1
ATOM 1298 N N . VAL A 1 167 ? 7.066 -27.261 -65.053 1.00 50.00 167 VAL A N 1
ATOM 1299 C CA . VAL A 1 167 ? 5.859 -27.978 -65.532 1.00 50.00 167 VAL A CA 1
ATOM 1300 C C . VAL A 1 167 ? 4.926 -27.101 -66.370 1.00 50.00 167 VAL A C 1
ATOM 1302 O O . VAL A 1 167 ? 4.980 -25.863 -66.250 1.00 50.00 167 VAL A O 1
#

pLDDT: mean 73.01, std 24.32, range [35.09, 98.25]